Protein AF-A0A2E9DWC8-F1 (afdb_monomer)

Foldseek 3Di:
DDDWDFADDQALPFQQVSQVVQVVQQEAEDEAEPDPDDDPVQNRRWGFHDKPPDCPPPPDRTDDRNYYIYTYTYNVDHRDPVHPPPPDDDPDDDD

Secondary structure (DSSP, 8-state):
-PPPEE----TTSBHHHHHHHHHHTT-EEEEEE--SS--HHHHHHPEEEEEES-TTSSS--EE-TT-EEEEEEESSSPPPGGGS----S------

Solvent-accessible surface area (backbone atoms only — not comparable to full-atom values): 5710 Å² total; per-residue (Å²): 133,73,71,63,40,74,48,74,83,44,58,31,29,31,42,49,57,37,50,50,57,30,53,78,68,42,34,44,74,48,77,45,66,77,59,93,77,69,52,76,68,48,59,38,60,14,11,20,78,39,51,42,82,52,54,84,71,77,51,82,50,59,39,55,58,71,40,73,37,43,32,37,28,30,79,86,49,71,69,33,75,92,67,57,76,78,88,79,85,81,81,76,85,82,130

Nearest PDB structures (foldseek):
  3py9-assembly1_A  TM=7.253E-01  e=2.129E-03  Staphylococcus aureus subsp. aureus Mu50
  5e10-assem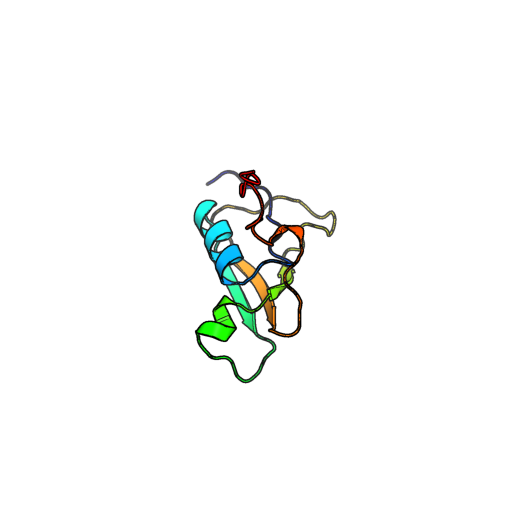bly1_A  TM=7.188E-01  e=2.475E-02  Mycobacterium tuberculosis H37Rv
  2kui-assembly1_A  TM=6.127E-01  e=8.722E-02  Mycobacterium tuberculosis H37Rv
  8ro1-assembly1_Q  TM=3.406E-01  e=2.247E+00  Caenorhabditis elegans
  8w1r-assembly1_E  TM=1.623E-01  e=5.684E+00  Bluetongue virus (serotype 1 / isolate South Africa)

pLDDT: mean 86.53, std 14.65, range [44.03, 97.94]

Sequence (95 aa):
KGKPIELPIFKGMTVSMAKTTANEIGLELDVHYEDSLMTADDSINAVIYNQYPNPESGQSPYIPIGSIVLVDANLSTPLDSLFISDTTSNVLPTE

Radius of gyration: 15.78 Å; Cα contacts (8 Å, |Δi|>4): 146; chains: 1; bounding box: 58×24×36 Å

Mean predicted aligned error: 7.31 Å

Structure (mmCIF, N/CA/C/O backbone):
data_AF-A0A2E9DWC8-F1
#
_entry.id   AF-A0A2E9DWC8-F1
#
loop_
_atom_site.group_PDB
_atom_site.id
_atom_site.type_symbol
_atom_site.label_atom_id
_atom_site.label_alt_id
_atom_site.label_comp_id
_atom_site.label_asym_id
_atom_site.label_entity_id
_atom_site.label_seq_id
_atom_site.pdbx_PDB_ins_code
_atom_site.Cartn_x
_atom_site.Cartn_y
_atom_site.Cartn_z
_atom_site.occupancy
_atom_site.B_iso_or_equiv
_atom_site.auth_seq_id
_atom_site.auth_comp_id
_atom_site.auth_asym_id
_atom_site.auth_atom_id
_atom_site.pdbx_PDB_model_num
ATOM 1 N N . LYS A 1 1 ? -16.837 -7.137 17.357 1.00 57.09 1 LYS A N 1
ATOM 2 C CA . LYS A 1 1 ? -16.410 -6.105 16.381 1.00 57.09 1 LYS A CA 1
ATOM 3 C C . LYS A 1 1 ? -15.128 -5.484 16.918 1.00 57.09 1 LYS A C 1
ATOM 5 O O . LYS A 1 1 ? -15.132 -5.124 18.090 1.00 57.09 1 LYS A O 1
ATOM 10 N N . GLY A 1 2 ? -14.045 -5.468 16.135 1.00 65.81 2 GLY A N 1
ATOM 11 C CA . GLY A 1 2 ? -12.790 -4.820 16.535 1.00 65.81 2 GLY A CA 1
ATOM 12 C C . GLY A 1 2 ? -12.994 -3.316 16.715 1.00 65.81 2 GLY A C 1
ATOM 13 O O . GLY A 1 2 ? -13.898 -2.744 16.101 1.00 65.81 2 GLY A O 1
ATOM 14 N N . LYS A 1 3 ? -12.211 -2.688 17.596 1.00 80.25 3 LYS A N 1
ATOM 15 C CA . LYS A 1 3 ? -12.229 -1.227 17.733 1.00 80.25 3 LYS A CA 1
ATOM 16 C C . LYS A 1 3 ? -11.661 -0.612 16.443 1.00 80.25 3 LYS A C 1
ATOM 18 O O . LYS A 1 3 ? -10.709 -1.181 15.915 1.00 80.25 3 LYS A O 1
ATOM 23 N N . PRO A 1 4 ? -12.228 0.492 15.928 1.00 85.19 4 PRO A N 1
ATOM 24 C CA . PRO A 1 4 ? -11.606 1.237 14.840 1.00 85.19 4 PRO A CA 1
ATOM 25 C C . PRO A 1 4 ? -10.179 1.642 15.213 1.00 85.19 4 PRO A C 1
ATOM 27 O O . PRO A 1 4 ? -9.911 1.947 16.377 1.00 85.19 4 PRO A O 1
ATOM 30 N N . ILE A 1 5 ? -9.292 1.629 14.228 1.00 90.25 5 ILE A N 1
ATOM 31 C CA . ILE A 1 5 ? -7.902 2.075 14.344 1.00 90.25 5 ILE A CA 1
ATOM 32 C C . ILE A 1 5 ? -7.731 3.382 13.587 1.00 90.25 5 ILE A C 1
ATOM 34 O O . ILE A 1 5 ? -8.563 3.714 12.744 1.00 90.25 5 ILE A O 1
ATOM 38 N N . GLU A 1 6 ? -6.676 4.125 13.896 1.00 91.31 6 GLU A N 1
ATOM 39 C CA . GLU A 1 6 ? -6.315 5.294 13.101 1.00 91.31 6 GLU A CA 1
ATOM 40 C C . GLU A 1 6 ? -5.908 4.855 11.689 1.00 91.31 6 GLU A C 1
ATOM 42 O O . GLU A 1 6 ? -5.203 3.858 11.529 1.00 91.31 6 GLU A O 1
ATOM 47 N N . LEU A 1 7 ? -6.405 5.556 10.671 1.00 92.00 7 LEU A N 1
ATOM 48 C CA . LEU A 1 7 ? -6.106 5.286 9.272 1.00 92.00 7 LEU A CA 1
ATOM 49 C C . LEU A 1 7 ? -4.656 5.703 8.980 1.00 92.00 7 LEU A C 1
ATOM 51 O O . LEU A 1 7 ? -4.364 6.900 9.028 1.00 92.00 7 LEU A O 1
ATOM 55 N N . PRO A 1 8 ? -3.752 4.765 8.648 1.00 92.19 8 PRO A N 1
ATOM 56 C CA . PRO A 1 8 ? -2.366 5.115 8.381 1.00 92.19 8 PRO A CA 1
ATOM 57 C C . PRO A 1 8 ? -2.201 5.897 7.080 1.00 92.19 8 PRO A C 1
ATOM 59 O O . PRO A 1 8 ? -2.971 5.754 6.122 1.00 92.19 8 PRO A O 1
ATOM 62 N N . ILE A 1 9 ? -1.123 6.673 7.035 1.00 93.50 9 ILE A N 1
ATOM 63 C CA . ILE A 1 9 ? -0.620 7.279 5.808 1.00 93.50 9 ILE A CA 1
ATOM 64 C C . ILE A 1 9 ? 0.255 6.237 5.110 1.00 93.50 9 ILE A C 1
ATOM 66 O O . ILE A 1 9 ? 1.328 5.902 5.599 1.00 93.50 9 ILE A O 1
ATOM 70 N N . PHE A 1 10 ? -0.223 5.721 3.981 1.00 95.56 10 PHE A N 1
ATOM 71 C CA . PHE A 1 10 ? 0.524 4.846 3.074 1.00 95.56 10 PHE A CA 1
ATOM 72 C C . PHE A 1 10 ? 1.125 5.621 1.901 1.00 95.56 10 PHE A C 1
ATOM 74 O O . PHE A 1 10 ? 2.100 5.175 1.300 1.00 95.56 10 PHE A O 1
ATOM 81 N N . LYS A 1 11 ? 0.551 6.785 1.571 1.00 95.50 11 LYS A N 1
ATOM 82 C CA . LYS A 1 11 ? 1.091 7.699 0.563 1.00 95.50 11 LYS A CA 1
ATOM 83 C C . LYS A 1 11 ? 2.552 8.023 0.881 1.00 95.50 11 LYS A C 1
ATOM 85 O O . LYS A 1 11 ? 2.873 8.410 2.000 1.00 95.50 11 LYS A O 1
ATOM 90 N N . GLY A 1 12 ? 3.415 7.868 -0.114 1.00 95.69 12 GLY A N 1
ATOM 91 C CA . GLY A 1 12 ? 4.856 8.057 -0.002 1.00 95.69 12 GLY A CA 1
ATOM 92 C C . GLY A 1 12 ? 5.639 6.787 0.328 1.00 95.69 12 GLY A C 1
ATOM 93 O O . GLY A 1 12 ? 6.849 6.800 0.143 1.00 95.69 12 GLY A O 1
ATOM 94 N N . MET A 1 13 ? 4.998 5.691 0.759 1.00 96.94 13 MET A N 1
ATOM 95 C CA . MET A 1 13 ? 5.654 4.394 0.986 1.00 96.94 13 MET A CA 1
ATOM 96 C C . MET A 1 13 ? 5.779 3.580 -0.308 1.00 96.94 13 MET A C 1
ATOM 98 O O . MET A 1 13 ? 4.968 3.721 -1.227 1.00 96.94 13 MET A O 1
ATOM 102 N N . THR A 1 14 ? 6.727 2.638 -0.343 1.00 97.44 14 THR A N 1
ATOM 103 C CA . THR A 1 14 ? 6.678 1.547 -1.330 1.00 97.44 14 THR A CA 1
ATOM 104 C C . THR A 1 14 ? 5.509 0.604 -1.035 1.00 97.44 14 THR A C 1
ATOM 106 O O . THR A 1 14 ? 5.099 0.445 0.122 1.00 97.44 14 THR A O 1
ATOM 109 N N . VAL A 1 15 ? 4.996 -0.087 -2.056 1.00 97.06 15 VAL A N 1
ATOM 110 C CA . VAL A 1 15 ? 3.925 -1.085 -1.885 1.00 97.06 15 VAL A CA 1
ATOM 111 C C . VAL A 1 15 ? 4.317 -2.174 -0.880 1.00 97.06 15 VAL A C 1
ATOM 113 O O . VAL A 1 15 ? 3.482 -2.600 -0.082 1.00 97.06 15 VAL A O 1
ATOM 116 N N . SER A 1 16 ? 5.579 -2.615 -0.880 1.00 96.62 16 SER A N 1
ATOM 117 C CA . SER A 1 16 ? 6.084 -3.609 0.077 1.00 96.62 16 SER A CA 1
ATOM 118 C C . SER A 1 16 ? 5.960 -3.142 1.534 1.00 96.62 16 SER A C 1
ATOM 120 O O . SER A 1 16 ? 5.420 -3.858 2.387 1.00 96.62 16 SER A O 1
ATOM 122 N N . MET A 1 17 ? 6.405 -1.912 1.814 1.00 96.38 17 MET A N 1
ATOM 123 C CA . MET A 1 17 ? 6.317 -1.314 3.148 1.00 96.38 17 MET A CA 1
ATOM 124 C C . MET A 1 17 ? 4.861 -1.148 3.574 1.00 96.38 17 MET A C 1
ATOM 126 O O . MET A 1 17 ? 4.479 -1.607 4.648 1.00 96.38 17 MET A O 1
ATOM 130 N N . ALA A 1 18 ? 4.031 -0.585 2.696 1.00 97.06 18 ALA A N 1
ATOM 131 C CA . ALA A 1 18 ? 2.626 -0.342 2.984 1.00 97.06 18 ALA A CA 1
ATOM 132 C C . ALA A 1 18 ? 1.857 -1.641 3.270 1.00 97.06 18 ALA A C 1
ATOM 134 O O . ALA A 1 18 ? 1.093 -1.698 4.232 1.00 97.06 18 ALA A O 1
ATOM 135 N N . LYS A 1 19 ? 2.091 -2.709 2.491 1.00 96.69 19 LYS A N 1
ATOM 136 C CA . LYS A 1 19 ? 1.482 -4.028 2.739 1.00 96.69 19 LYS A CA 1
ATOM 137 C C . LYS A 1 19 ? 1.901 -4.598 4.090 1.00 96.69 19 LYS A C 1
ATOM 139 O O . LYS A 1 19 ? 1.065 -5.157 4.793 1.00 96.69 19 LYS A O 1
ATOM 144 N N . THR A 1 20 ? 3.171 -4.450 4.459 1.00 95.94 20 THR A N 1
ATOM 145 C CA . THR A 1 20 ? 3.672 -4.895 5.767 1.00 95.94 20 THR A CA 1
ATOM 146 C C . THR A 1 20 ? 2.959 -4.145 6.892 1.00 95.94 20 THR A C 1
ATOM 148 O O . THR A 1 20 ? 2.334 -4.776 7.742 1.00 95.94 20 THR A O 1
ATOM 151 N N . THR A 1 21 ? 2.940 -2.811 6.833 1.00 94.81 21 THR A N 1
ATOM 152 C CA . THR A 1 21 ? 2.268 -1.961 7.825 1.00 94.81 21 THR A CA 1
ATOM 153 C C . THR A 1 21 ? 0.767 -2.240 7.920 1.00 94.81 21 THR A C 1
ATOM 155 O O . THR A 1 21 ? 0.234 -2.330 9.022 1.00 94.81 21 THR A O 1
ATOM 158 N N . ALA A 1 22 ? 0.072 -2.409 6.790 1.00 95.19 22 ALA A N 1
ATOM 159 C CA . ALA A 1 22 ? -1.356 -2.719 6.770 1.00 95.19 22 ALA A CA 1
ATOM 160 C C . ALA A 1 22 ? -1.649 -4.067 7.449 1.00 95.19 22 ALA A C 1
ATOM 162 O O . ALA A 1 22 ? -2.511 -4.141 8.327 1.00 95.19 22 ALA A O 1
ATOM 163 N N . ASN A 1 23 ? -0.883 -5.110 7.117 1.00 93.81 23 ASN A N 1
ATOM 164 C CA . ASN A 1 23 ? -1.062 -6.441 7.694 1.00 93.81 23 ASN A CA 1
ATOM 165 C C . ASN A 1 23 ? -0.831 -6.459 9.216 1.00 93.81 23 ASN A C 1
ATOM 167 O O . ASN A 1 23 ? -1.577 -7.124 9.935 1.00 93.81 23 ASN A O 1
ATOM 171 N N . GLU A 1 24 ? 0.155 -5.711 9.723 1.00 94.00 24 GLU A N 1
ATOM 172 C CA . GLU A 1 24 ? 0.468 -5.630 11.162 1.00 94.00 24 GLU A CA 1
ATOM 173 C C . GLU A 1 24 ? -0.691 -5.085 12.009 1.00 94.00 24 GLU A C 1
ATOM 175 O O . GLU A 1 24 ? -0.847 -5.463 13.172 1.00 94.00 24 GLU A O 1
ATOM 180 N N . ILE A 1 25 ? -1.530 -4.231 11.424 1.00 91.94 25 ILE A N 1
ATOM 181 C CA . ILE A 1 25 ? -2.678 -3.607 12.098 1.00 91.94 25 ILE A CA 1
ATOM 182 C C . ILE A 1 25 ? -4.027 -4.180 11.634 1.00 91.94 25 ILE A C 1
ATOM 184 O O . ILE A 1 25 ? -5.086 -3.696 12.040 1.00 91.94 25 ILE A O 1
ATOM 188 N N . GLY A 1 26 ? -4.000 -5.232 10.810 1.00 92.62 26 GLY A N 1
ATOM 189 C CA . GLY A 1 26 ? -5.187 -5.934 10.330 1.00 92.62 26 GLY A CA 1
ATOM 190 C C . GLY A 1 26 ? -5.987 -5.168 9.276 1.00 92.62 26 GLY A C 1
ATOM 191 O O . GLY A 1 26 ? -7.215 -5.228 9.293 1.00 92.62 26 GLY A O 1
ATOM 192 N N . LEU A 1 27 ? -5.313 -4.435 8.393 1.00 94.50 27 LEU A N 1
ATOM 193 C CA . LEU A 1 27 ? -5.877 -3.876 7.164 1.00 94.50 27 LEU A CA 1
ATOM 194 C C . LEU A 1 27 ? -5.374 -4.643 5.942 1.00 94.50 27 LEU A C 1
ATOM 196 O O . LEU A 1 27 ? -4.304 -5.245 5.964 1.00 94.50 27 LEU A O 1
ATOM 200 N N . GLU A 1 28 ? -6.133 -4.551 4.858 1.00 95.00 28 GLU A N 1
ATOM 201 C CA . GLU A 1 28 ? -5.737 -5.044 3.541 1.00 95.00 28 GLU A CA 1
ATOM 202 C C . GLU A 1 28 ? -5.553 -3.864 2.578 1.00 95.00 28 GLU A C 1
ATOM 204 O O . GLU A 1 28 ? -6.233 -2.840 2.702 1.00 95.00 28 GLU A O 1
ATOM 209 N N . LEU A 1 29 ? -4.637 -4.003 1.616 1.00 97.06 29 LEU A N 1
ATOM 210 C CA . LEU A 1 29 ? -4.431 -3.022 0.549 1.00 97.06 29 LEU A CA 1
ATOM 211 C C . LEU A 1 29 ? -4.855 -3.605 -0.793 1.00 97.06 29 LEU A C 1
ATOM 213 O O . LEU A 1 29 ? -4.376 -4.673 -1.179 1.00 97.06 29 LEU A O 1
ATOM 217 N N . ASP A 1 30 ? -5.682 -2.859 -1.515 1.00 97.31 30 ASP A N 1
ATOM 218 C CA . ASP A 1 30 ? -5.959 -3.094 -2.928 1.00 97.31 30 ASP A CA 1
ATOM 219 C C . ASP A 1 30 ? -5.148 -2.091 -3.749 1.00 97.31 30 ASP A C 1
ATOM 221 O O . ASP A 1 30 ? -5.313 -0.877 -3.603 1.00 97.31 30 ASP A O 1
ATOM 225 N N . VAL A 1 31 ? -4.194 -2.602 -4.527 1.00 97.00 31 VAL A N 1
ATOM 226 C CA . VAL A 1 31 ? -3.164 -1.793 -5.185 1.00 97.00 31 VAL A CA 1
ATOM 227 C C . VAL A 1 31 ? -3.465 -1.703 -6.670 1.00 97.00 31 VAL A C 1
ATOM 229 O O . VAL A 1 31 ? -3.433 -2.710 -7.379 1.00 97.00 31 VAL A O 1
ATOM 232 N N . HIS A 1 32 ? -3.684 -0.485 -7.148 1.00 96.56 32 HIS A N 1
ATOM 233 C CA . HIS A 1 32 ? -3.781 -0.180 -8.563 1.00 96.56 32 HIS A CA 1
ATOM 234 C C . HIS A 1 32 ? -2.469 0.407 -9.065 1.00 96.56 32 HIS A C 1
ATOM 236 O O . HIS A 1 32 ? -1.919 1.346 -8.492 1.00 96.56 32 HIS A O 1
ATOM 242 N N . TYR A 1 33 ? -1.977 -0.152 -10.162 1.00 95.50 33 TYR A N 1
ATOM 243 C CA . TYR A 1 33 ? -0.754 0.303 -10.797 1.00 95.50 33 TYR A CA 1
ATOM 244 C C . TYR A 1 33 ? -1.082 1.101 -12.053 1.00 95.50 33 TYR A C 1
ATOM 246 O O . TYR A 1 33 ? -1.822 0.628 -12.916 1.00 95.50 33 TYR A O 1
ATOM 254 N N . GLU A 1 34 ? -0.532 2.308 -12.152 1.00 92.50 34 GLU A N 1
ATOM 255 C CA . GLU A 1 34 ? -0.683 3.154 -13.344 1.00 92.50 34 GLU A CA 1
ATOM 256 C C . GLU A 1 34 ? 0.197 2.658 -14.507 1.00 92.50 34 GLU A C 1
ATOM 258 O O . GLU A 1 34 ? -0.163 2.777 -15.681 1.00 92.50 34 GLU A O 1
ATOM 263 N N . ASP A 1 35 ? 1.342 2.054 -14.183 1.00 87.19 35 ASP A N 1
ATOM 264 C CA . ASP A 1 35 ? 2.311 1.570 -15.157 1.00 87.19 35 ASP A CA 1
ATOM 265 C C . ASP A 1 35 ? 1.816 0.296 -15.867 1.00 87.19 35 ASP A C 1
ATOM 267 O O . ASP A 1 35 ? 1.553 -0.739 -15.259 1.00 87.19 35 ASP A O 1
ATOM 271 N N . SER A 1 36 ? 1.729 0.350 -17.200 1.00 79.56 36 SER A N 1
ATOM 272 C CA . SER A 1 36 ? 1.215 -0.758 -18.030 1.00 79.56 36 SER A CA 1
ATOM 273 C C . SER A 1 36 ? 2.114 -2.004 -18.093 1.00 79.56 36 SER A C 1
ATOM 275 O O . SE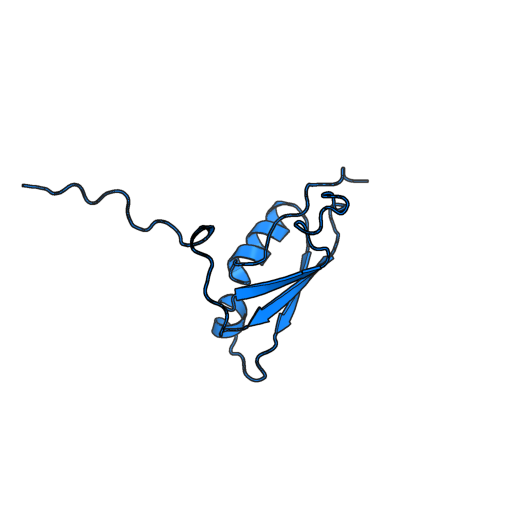R A 1 36 ? 1.655 -3.075 -18.494 1.00 79.56 36 SER A O 1
ATOM 277 N N . LEU A 1 37 ? 3.390 -1.874 -17.721 1.00 76.00 37 LEU A N 1
ATOM 278 C CA . LEU A 1 37 ? 4.372 -2.954 -17.706 1.00 76.00 37 LEU A CA 1
ATOM 279 C C . LEU A 1 37 ? 5.099 -2.928 -16.366 1.00 76.00 37 LEU A C 1
ATOM 281 O O . LEU A 1 37 ? 5.931 -2.055 -16.134 1.00 76.00 37 LEU A O 1
ATOM 285 N N . MET A 1 38 ? 4.800 -3.898 -15.508 1.00 83.81 38 MET A N 1
ATOM 286 C CA . MET A 1 38 ? 5.478 -4.063 -14.228 1.00 83.8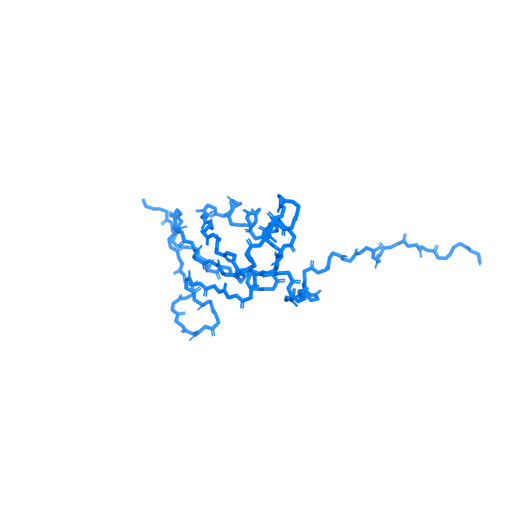1 38 MET A CA 1
ATOM 287 C C . MET A 1 38 ? 5.945 -5.497 -14.058 1.00 83.81 38 MET A C 1
ATOM 289 O O . MET A 1 38 ? 5.177 -6.447 -14.232 1.00 83.81 38 MET A O 1
ATOM 293 N N . THR A 1 39 ? 7.213 -5.656 -13.693 1.00 92.38 39 THR A N 1
ATOM 294 C CA . THR A 1 39 ? 7.695 -6.915 -13.128 1.00 92.38 39 THR A CA 1
ATOM 295 C C . THR A 1 39 ? 7.200 -7.074 -11.686 1.00 92.38 39 THR A C 1
ATOM 297 O O . THR A 1 39 ? 6.672 -6.141 -11.077 1.00 92.38 39 THR A O 1
ATOM 300 N N . ALA A 1 40 ? 7.379 -8.264 -11.108 1.00 89.00 40 ALA A N 1
ATOM 301 C CA . ALA A 1 40 ? 7.100 -8.469 -9.688 1.00 89.00 40 ALA A CA 1
ATOM 302 C C . ALA A 1 40 ? 7.940 -7.522 -8.808 1.00 89.00 40 ALA A C 1
ATOM 304 O O . ALA A 1 40 ? 7.400 -6.928 -7.876 1.00 89.00 40 ALA A O 1
ATOM 305 N N . ASP A 1 41 ? 9.213 -7.315 -9.153 1.00 92.31 41 ASP A N 1
ATOM 306 C CA . ASP A 1 41 ? 10.105 -6.406 -8.428 1.00 92.31 41 ASP A CA 1
ATOM 307 C C . ASP A 1 41 ? 9.660 -4.946 -8.567 1.00 92.31 41 ASP A C 1
ATOM 309 O O . ASP A 1 41 ? 9.617 -4.218 -7.577 1.00 92.31 41 ASP A O 1
ATOM 313 N N . ASP A 1 42 ? 9.241 -4.523 -9.760 1.00 92.75 42 ASP A N 1
ATOM 314 C CA . ASP A 1 42 ? 8.672 -3.185 -9.952 1.00 92.75 42 ASP A CA 1
ATOM 315 C C . ASP A 1 42 ? 7.413 -3.000 -9.100 1.00 92.75 42 ASP A C 1
ATOM 317 O O . ASP A 1 42 ? 7.241 -1.981 -8.435 1.00 92.75 42 ASP A O 1
ATOM 321 N N . SER A 1 43 ? 6.540 -4.013 -9.068 1.00 91.38 43 SER A N 1
ATOM 322 C CA . SER A 1 43 ? 5.257 -3.941 -8.363 1.00 91.38 43 SER A CA 1
ATOM 323 C C . SER A 1 43 ? 5.408 -3.741 -6.852 1.00 91.38 43 SER A C 1
ATOM 325 O O . SER A 1 43 ? 4.588 -3.059 -6.235 1.00 91.38 43 SER A O 1
ATOM 327 N N . ILE A 1 44 ? 6.453 -4.305 -6.239 1.00 94.12 44 ILE A N 1
ATOM 328 C CA . ILE A 1 44 ? 6.704 -4.164 -4.799 1.00 94.12 44 ILE A CA 1
ATOM 329 C C . ILE A 1 44 ? 7.470 -2.880 -4.455 1.00 94.12 44 ILE A C 1
ATOM 331 O O . ILE A 1 44 ? 7.323 -2.381 -3.338 1.00 94.12 44 ILE A O 1
ATOM 335 N N . ASN A 1 45 ? 8.257 -2.351 -5.400 1.00 94.94 45 ASN A N 1
ATOM 336 C CA . ASN A 1 45 ? 9.070 -1.144 -5.228 1.00 94.94 45 ASN A CA 1
ATOM 337 C C . ASN A 1 45 ? 8.359 0.145 -5.660 1.00 94.94 45 ASN A C 1
ATOM 339 O O . ASN A 1 45 ? 8.800 1.225 -5.274 1.00 94.94 45 ASN A O 1
ATOM 343 N N . ALA A 1 46 ? 7.267 0.052 -6.424 1.00 96.38 46 ALA A N 1
ATOM 344 C CA . ALA A 1 46 ? 6.447 1.205 -6.773 1.00 96.38 46 ALA A CA 1
ATOM 345 C C . ALA A 1 46 ? 5.972 1.952 -5.527 1.00 96.38 46 ALA A C 1
ATOM 347 O O . ALA A 1 46 ? 5.699 1.354 -4.480 1.00 96.38 46 ALA A O 1
ATOM 348 N N . VAL A 1 47 ? 5.880 3.270 -5.659 1.00 97.62 47 VAL A N 1
ATOM 349 C CA . VAL A 1 47 ? 5.546 4.168 -4.561 1.00 97.62 47 VAL A CA 1
ATOM 350 C C . VAL A 1 47 ? 4.086 4.565 -4.669 1.00 97.62 47 VAL A C 1
ATOM 352 O O . VAL A 1 47 ? 3.598 4.924 -5.742 1.00 97.62 47 VAL A O 1
ATOM 355 N N . ILE A 1 48 ? 3.388 4.493 -3.540 1.00 97.94 48 ILE A N 1
ATOM 356 C CA . ILE A 1 48 ? 1.990 4.893 -3.433 1.00 97.94 48 ILE A CA 1
ATOM 357 C C . ILE A 1 48 ? 1.918 6.415 -3.502 1.00 97.94 48 ILE A C 1
ATOM 359 O O . ILE A 1 48 ? 2.431 7.106 -2.622 1.00 97.94 48 ILE A O 1
ATOM 363 N N . TYR A 1 49 ? 1.246 6.947 -4.517 1.00 96.56 49 TYR A N 1
ATOM 364 C CA . TYR A 1 49 ? 1.049 8.390 -4.676 1.00 96.56 49 TYR A CA 1
ATOM 365 C C . TYR A 1 49 ? -0.351 8.842 -4.257 1.00 96.56 49 TYR A C 1
ATOM 367 O O . TYR A 1 49 ? -0.581 10.037 -4.058 1.00 96.56 49 TYR A O 1
ATOM 375 N N . ASN A 1 50 ? -1.279 7.900 -4.082 1.00 96.25 50 ASN A N 1
ATOM 376 C CA . ASN A 1 50 ? -2.655 8.188 -3.709 1.00 96.25 50 ASN A CA 1
ATOM 377 C C . ASN A 1 50 ? -3.261 7.065 -2.858 1.00 96.25 50 ASN A C 1
ATOM 379 O O . ASN A 1 50 ? -2.910 5.898 -3.020 1.00 96.25 50 ASN A O 1
ATOM 383 N N . GLN A 1 51 ? -4.183 7.415 -1.959 1.00 95.06 51 GLN A N 1
ATOM 384 C CA . GLN A 1 51 ? -4.899 6.442 -1.133 1.00 95.06 51 GLN A CA 1
ATOM 385 C C . GLN A 1 5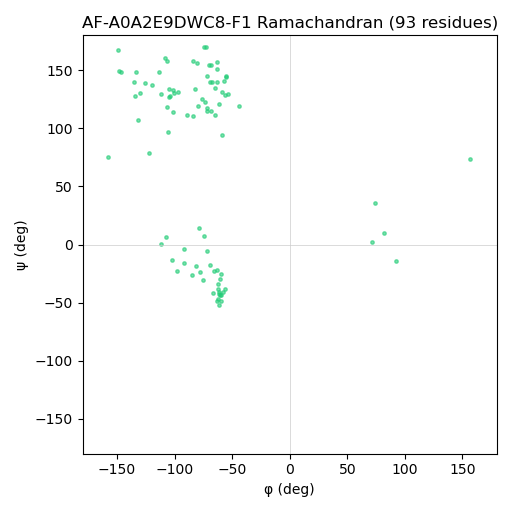1 ? -6.337 6.872 -0.838 1.00 95.06 51 GLN A C 1
ATOM 387 O O . GLN A 1 51 ? -6.625 8.060 -0.663 1.00 95.06 51 GLN A O 1
ATOM 392 N N . TYR A 1 52 ? -7.220 5.884 -0.693 1.00 93.44 52 TYR A N 1
ATOM 393 C CA . TYR A 1 52 ? -8.611 6.066 -0.300 1.00 93.44 52 TYR A CA 1
ATOM 394 C C . TYR A 1 52 ? -9.038 5.052 0.773 1.00 93.44 52 TYR A C 1
ATOM 396 O O . TYR A 1 52 ? -8.913 3.845 0.554 1.00 93.44 52 TYR A O 1
ATOM 404 N N . PRO A 1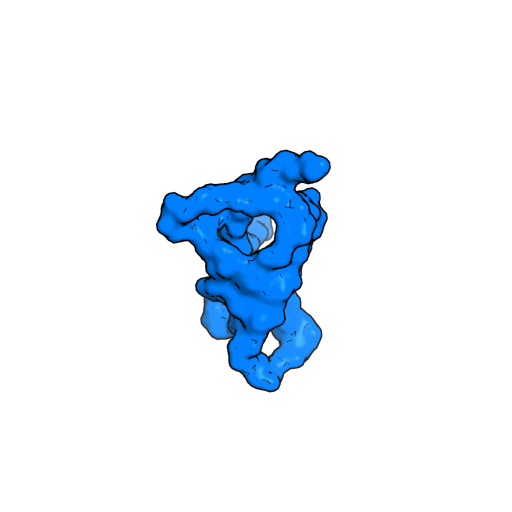 53 ? -9.617 5.509 1.902 1.00 92.19 53 PRO A N 1
ATOM 405 C CA . PRO A 1 53 ? -9.856 6.911 2.270 1.00 92.19 53 PRO A CA 1
ATOM 406 C C . PRO A 1 53 ? -8.561 7.728 2.438 1.00 92.19 53 PRO A C 1
ATOM 408 O O . PRO A 1 53 ? -7.493 7.165 2.673 1.00 92.19 53 PRO A O 1
ATOM 411 N N . ASN A 1 54 ? -8.660 9.056 2.302 1.00 91.31 54 ASN A N 1
ATOM 412 C CA . ASN A 1 54 ? -7.514 9.952 2.465 1.00 91.31 54 ASN A CA 1
ATOM 413 C C . ASN A 1 54 ? -7.383 10.390 3.945 1.00 91.31 54 ASN A C 1
ATOM 415 O O . ASN A 1 54 ? -8.229 11.169 4.404 1.00 91.31 54 ASN A O 1
ATOM 419 N N . PRO A 1 55 ? -6.339 9.955 4.676 1.00 89.50 55 PRO A N 1
ATOM 420 C CA . PRO A 1 55 ? -6.128 10.272 6.092 1.00 89.50 55 PRO A CA 1
ATOM 421 C C . PRO A 1 55 ? -5.850 11.759 6.339 1.00 89.50 55 PRO A C 1
ATOM 423 O O . PRO A 1 55 ? -6.118 12.267 7.422 1.00 89.50 55 PRO A O 1
ATOM 426 N N . GLU A 1 56 ? -5.373 12.487 5.330 1.00 87.12 56 GLU A N 1
ATOM 427 C CA . GLU A 1 56 ? -5.043 13.912 5.424 1.00 87.12 56 GLU A CA 1
ATOM 428 C C . GLU A 1 56 ? -6.219 14.821 5.029 1.00 87.12 56 GLU A C 1
ATOM 430 O O . GLU A 1 56 ? -6.132 16.042 5.141 1.00 87.12 56 GLU A O 1
ATOM 435 N N . SER A 1 57 ? -7.346 14.255 4.578 1.00 84.00 57 SER A N 1
ATOM 436 C CA . SER A 1 57 ? -8.516 15.029 4.126 1.00 84.00 57 SER A CA 1
ATOM 437 C C . SER A 1 57 ? -9.297 15.722 5.252 1.00 84.00 57 SER A C 1
ATOM 439 O O . SER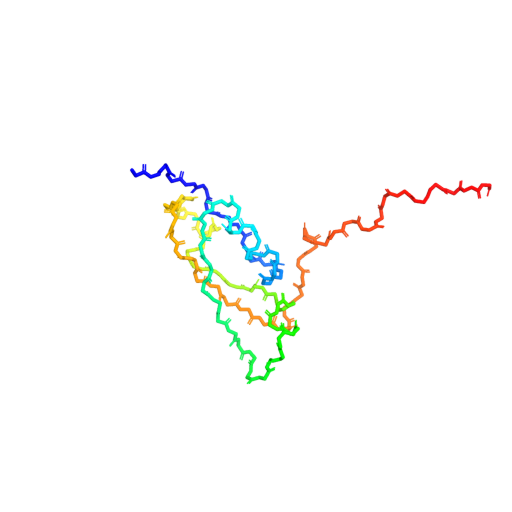 A 1 57 ? -10.255 16.447 4.980 1.00 84.00 57 SER A O 1
ATOM 441 N N . GLY A 1 58 ? -8.938 15.478 6.516 1.00 69.12 58 GLY A N 1
ATOM 442 C CA . GLY A 1 58 ? -9.667 15.972 7.688 1.00 69.12 58 GLY A CA 1
ATOM 443 C C . GLY A 1 58 ? -11.017 15.283 7.932 1.00 69.12 58 GLY A C 1
ATOM 444 O O . GLY A 1 58 ? -11.726 15.647 8.870 1.00 69.12 58 GLY A O 1
ATOM 445 N N . GLN A 1 59 ? -11.390 14.289 7.114 1.00 68.56 59 GLN A N 1
ATOM 446 C CA . GLN A 1 59 ? -12.488 13.369 7.423 1.00 68.56 59 GLN A CA 1
ATOM 447 C C . GLN A 1 59 ? -12.078 12.382 8.529 1.00 68.56 59 GLN A C 1
ATOM 449 O O . GLN A 1 59 ? -10.919 12.352 8.933 1.00 68.56 59 GLN A O 1
ATOM 454 N N . SER A 1 60 ? -13.046 11.618 9.061 1.00 70.12 60 SER A N 1
ATOM 455 C CA . SER A 1 60 ? -12.843 10.735 10.221 1.00 70.12 60 SER A CA 1
ATOM 456 C C . SER A 1 60 ? -11.529 9.948 10.106 1.00 70.12 60 SER A C 1
ATOM 458 O O . SER A 1 60 ? -11.387 9.168 9.165 1.00 70.12 60 SER A O 1
ATOM 460 N N . PRO A 1 61 ? -10.588 10.110 11.054 1.00 80.06 61 PRO A N 1
ATOM 461 C CA . PRO A 1 61 ? -9.257 9.521 10.950 1.00 80.06 61 PRO A CA 1
ATOM 462 C C . PRO A 1 61 ? -9.264 8.033 11.313 1.00 80.06 61 PRO A C 1
ATOM 464 O O . PRO A 1 61 ? -8.213 7.469 11.572 1.00 80.06 61 PRO A O 1
ATOM 467 N N . TYR A 1 62 ? -10.436 7.395 11.392 1.00 88.62 62 TYR A N 1
ATOM 468 C CA . TYR A 1 62 ? -10.581 6.038 11.893 1.00 88.62 62 TYR A CA 1
ATOM 469 C C . TYR A 1 62 ? -11.174 5.105 10.849 1.00 88.62 62 TYR A C 1
ATOM 471 O O . TYR A 1 62 ? -12.178 5.415 10.207 1.00 88.62 62 TYR A O 1
ATOM 479 N N . ILE A 1 63 ? -10.597 3.913 10.760 1.00 91.00 63 ILE A N 1
ATOM 480 C CA . ILE A 1 63 ? -11.032 2.842 9.876 1.00 91.00 63 ILE A CA 1
ATOM 481 C C . ILE A 1 63 ? -11.278 1.558 10.688 1.00 91.00 63 ILE A C 1
ATOM 483 O O . ILE A 1 63 ? -10.533 1.260 11.627 1.00 91.00 63 ILE A O 1
ATOM 487 N N . PRO A 1 6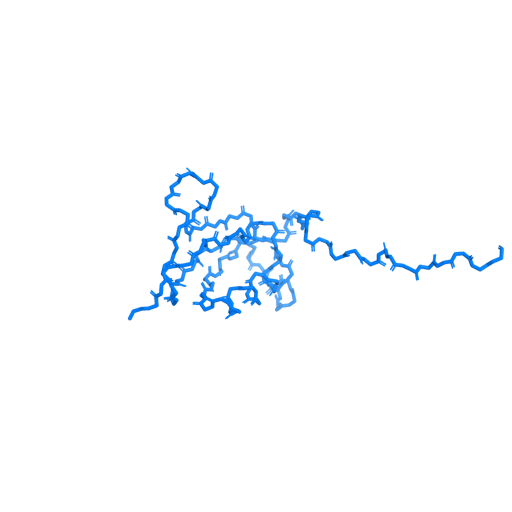4 ? -12.344 0.785 10.411 1.00 91.75 64 PRO A N 1
ATOM 488 C CA . PRO A 1 64 ? -12.532 -0.514 11.048 1.00 91.75 64 PRO A CA 1
ATOM 489 C C . PRO A 1 64 ? -11.409 -1.490 10.677 1.00 91.75 64 PRO A C 1
ATOM 491 O O . PRO A 1 64 ? -11.024 -1.579 9.514 1.00 91.75 64 PRO A O 1
ATOM 494 N N . ILE A 1 65 ? -10.945 -2.285 11.640 1.00 91.19 65 ILE A N 1
ATOM 495 C CA . ILE A 1 65 ? -10.056 -3.428 11.370 1.00 91.19 65 ILE A CA 1
ATOM 496 C C . ILE A 1 65 ? -10.741 -4.388 10.382 1.00 91.19 65 ILE A C 1
ATOM 498 O O . ILE A 1 65 ? -11.946 -4.634 10.494 1.00 91.19 65 ILE A O 1
ATOM 502 N N . GLY A 1 66 ? -9.967 -4.940 9.449 1.00 90.81 66 GLY A N 1
ATOM 503 C CA . GLY A 1 66 ? -10.432 -5.800 8.360 1.00 90.81 66 GLY A CA 1
ATOM 504 C C . GLY A 1 66 ? -10.993 -5.033 7.163 1.00 90.81 66 GLY A C 1
ATOM 505 O O . GLY A 1 66 ? -11.617 -5.638 6.297 1.00 90.81 66 GLY A O 1
ATOM 506 N N . SER A 1 67 ? -10.831 -3.708 7.129 1.00 92.88 67 SER A N 1
ATOM 507 C CA . SER A 1 67 ? -11.188 -2.911 5.954 1.00 92.88 67 SER A CA 1
ATOM 508 C C . SER A 1 67 ? -10.095 -2.977 4.891 1.00 92.88 67 SER A C 1
ATOM 510 O O . SER A 1 67 ? -8.919 -3.180 5.200 1.00 92.88 67 SER A O 1
ATOM 512 N N . ILE A 1 68 ? -10.506 -2.728 3.651 1.00 94.94 68 ILE A N 1
ATOM 513 C CA . ILE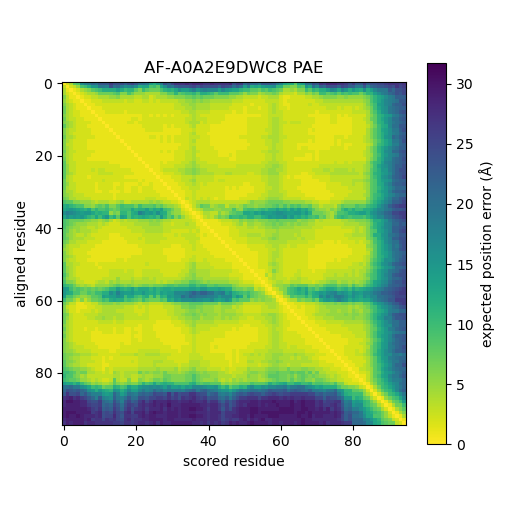 A 1 68 ? -9.622 -2.590 2.496 1.00 94.94 68 ILE A CA 1
ATOM 514 C C . ILE A 1 68 ? -9.373 -1.099 2.256 1.00 94.94 68 ILE A C 1
ATOM 516 O O . ILE A 1 68 ? -10.322 -0.310 2.226 1.00 94.94 68 ILE A O 1
ATOM 520 N N . VAL A 1 69 ? -8.109 -0.722 2.086 1.00 95.56 69 VAL A N 1
ATOM 521 C CA . VAL A 1 69 ? -7.693 0.614 1.643 1.00 95.56 69 VAL A CA 1
ATOM 522 C C . VAL A 1 69 ? -7.259 0.513 0.186 1.00 95.56 69 VAL A C 1
ATOM 524 O O . VAL A 1 69 ? -6.420 -0.319 -0.158 1.00 95.56 69 VAL A O 1
ATOM 527 N N . LEU A 1 70 ? -7.839 1.355 -0.666 1.00 96.94 70 LEU A N 1
ATOM 528 C CA . LEU A 1 70 ? -7.450 1.445 -2.071 1.00 96.94 70 LEU A CA 1
ATOM 529 C C . LEU A 1 70 ? -6.226 2.349 -2.176 1.00 96.94 70 LEU A C 1
ATOM 531 O O . LEU A 1 70 ? -6.218 3.434 -1.588 1.00 96.94 70 LEU A O 1
ATOM 535 N N . VAL A 1 71 ? -5.212 1.934 -2.925 1.00 97.69 71 VAL A N 1
ATOM 536 C CA . VAL A 1 71 ? -4.003 2.729 -3.152 1.00 97.69 71 VAL A CA 1
ATOM 537 C C . VAL A 1 71 ? -3.612 2.702 -4.622 1.00 97.69 71 VAL A C 1
ATOM 539 O O . VAL A 1 71 ? -3.669 1.653 -5.259 1.00 97.69 71 VAL A O 1
ATOM 542 N N . ASP A 1 72 ? -3.178 3.848 -5.141 1.00 97.88 72 ASP A N 1
ATOM 543 C CA . ASP A 1 72 ? -2.599 3.942 -6.480 1.00 97.88 72 ASP A CA 1
ATOM 544 C C . ASP A 1 72 ? -1.077 4.098 -6.360 1.00 97.88 72 ASP A C 1
ATOM 546 O O . ASP A 1 72 ? -0.587 4.899 -5.552 1.00 97.88 72 ASP A O 1
ATOM 550 N N . ALA A 1 73 ? -0.328 3.330 -7.151 1.00 97.75 73 ALA A N 1
ATOM 551 C CA . ALA A 1 73 ? 1.130 3.299 -7.126 1.00 97.75 73 ALA A CA 1
ATOM 552 C C . ALA A 1 73 ? 1.740 3.359 -8.533 1.00 97.75 73 ALA A C 1
ATOM 554 O O . ALA A 1 73 ? 1.178 2.839 -9.499 1.00 97.75 73 ALA A O 1
ATOM 555 N N . ASN A 1 74 ? 2.919 3.974 -8.641 1.00 96.94 74 ASN A N 1
ATOM 556 C CA . ASN A 1 74 ? 3.716 3.989 -9.868 1.00 96.94 74 ASN A CA 1
ATOM 557 C C . ASN A 1 74 ? 5.223 4.061 -9.553 1.00 96.94 74 ASN A C 1
ATOM 559 O O . ASN A 1 74 ? 5.626 4.311 -8.414 1.00 96.94 74 ASN A O 1
ATOM 563 N N . LEU A 1 75 ? 6.065 3.818 -10.559 1.00 95.12 75 LEU A N 1
ATOM 564 C CA . LEU A 1 75 ? 7.529 3.892 -10.433 1.00 95.12 75 LEU A CA 1
ATOM 565 C C . LEU A 1 75 ? 8.078 5.322 -10.528 1.00 95.12 75 LEU A C 1
ATOM 567 O O . LEU A 1 75 ? 9.222 5.577 -10.156 1.00 95.12 75 LEU A O 1
ATOM 571 N N . SER A 1 76 ? 7.286 6.251 -11.066 1.00 94.25 76 SER A N 1
ATOM 572 C CA . SER A 1 76 ? 7.707 7.640 -11.278 1.00 94.25 76 SER A CA 1
ATOM 573 C C . SER A 1 76 ? 7.682 8.487 -10.001 1.00 94.25 76 SER A C 1
ATOM 575 O O . SER A 1 76 ? 8.401 9.484 -9.905 1.00 94.25 76 SER A O 1
ATOM 577 N N . THR A 1 77 ? 6.874 8.090 -9.016 1.00 95.44 77 THR A N 1
ATOM 578 C CA . THR A 1 77 ? 6.774 8.766 -7.723 1.00 95.44 77 THR A CA 1
ATOM 579 C C . THR A 1 77 ? 7.994 8.413 -6.872 1.00 95.44 77 THR A C 1
ATOM 581 O O . THR A 1 77 ? 8.270 7.232 -6.663 1.00 95.44 77 THR A O 1
ATOM 584 N N . PRO A 1 78 ? 8.743 9.403 -6.360 1.00 94.50 78 PRO A N 1
ATOM 585 C CA . PRO A 1 78 ? 9.868 9.135 -5.475 1.00 94.50 78 PRO A CA 1
ATOM 586 C C . PRO A 1 78 ? 9.388 8.660 -4.096 1.00 94.50 78 PRO A C 1
ATOM 588 O O . PRO A 1 78 ? 8.381 9.149 -3.585 1.00 94.50 78 PRO A O 1
ATOM 591 N N . LEU A 1 79 ? 10.147 7.746 -3.479 1.00 94.31 79 LEU A N 1
ATOM 592 C CA . LEU A 1 79 ? 9.956 7.341 -2.082 1.00 94.31 79 LEU A CA 1
ATOM 593 C C . LEU A 1 79 ? 10.091 8.571 -1.181 1.00 94.31 79 LEU A C 1
ATOM 595 O O . LEU A 1 79 ? 11.056 9.328 -1.314 1.00 94.31 79 LEU A O 1
ATOM 599 N N . ASP A 1 80 ? 9.140 8.762 -0.269 1.00 92.44 80 ASP A N 1
ATOM 600 C CA . ASP A 1 80 ? 9.186 9.903 0.639 1.00 92.44 80 ASP A CA 1
ATOM 601 C C . ASP A 1 80 ? 10.344 9.749 1.636 1.00 92.44 80 ASP A C 1
ATOM 603 O O . ASP A 1 80 ? 10.603 8.661 2.160 1.00 92.44 80 ASP A O 1
ATOM 607 N N . SER A 1 81 ? 11.032 10.852 1.928 1.00 89.75 81 SER A N 1
ATOM 608 C CA . SER A 1 81 ? 12.218 10.870 2.790 1.00 89.75 81 SER A CA 1
ATOM 609 C C . SER A 1 81 ? 11.933 10.363 4.201 1.00 89.75 81 SER A C 1
ATOM 611 O O . SER A 1 81 ? 12.832 9.851 4.860 1.00 89.75 81 SER A O 1
ATOM 613 N N . LEU A 1 82 ? 10.679 10.461 4.652 1.00 86.88 82 LEU A N 1
ATOM 614 C CA . LEU A 1 82 ? 10.212 9.926 5.936 1.00 86.88 82 LEU A CA 1
ATOM 615 C C . LEU A 1 82 ? 10.308 8.395 6.029 1.00 86.88 82 LEU A C 1
ATOM 617 O O . LEU A 1 82 ? 10.325 7.847 7.129 1.00 86.88 82 LEU A O 1
ATOM 621 N N . PHE A 1 83 ? 10.353 7.713 4.884 1.00 85.62 83 PHE A N 1
ATOM 622 C CA . PHE A 1 83 ? 10.367 6.255 4.770 1.00 85.62 83 PHE A CA 1
ATOM 623 C C . PHE A 1 83 ? 11.702 5.711 4.256 1.00 85.62 83 PHE A C 1
ATOM 625 O O . PHE A 1 83 ? 11.870 4.496 4.133 1.00 85.62 83 PHE A O 1
ATOM 632 N N . ILE A 1 84 ? 12.672 6.586 3.984 1.00 81.56 84 ILE A N 1
ATOM 633 C CA . ILE A 1 84 ? 14.046 6.168 3.733 1.00 81.56 84 ILE A CA 1
ATOM 634 C C . ILE A 1 84 ? 14.589 5.646 5.061 1.00 81.56 84 ILE A C 1
ATOM 636 O O . ILE A 1 84 ? 14.709 6.383 6.036 1.00 81.56 84 ILE A O 1
ATOM 640 N N . SER A 1 85 ? 14.892 4.350 5.116 1.00 64.56 85 SER A N 1
ATOM 641 C CA . SER A 1 85 ? 15.572 3.784 6.278 1.00 64.56 85 SER A CA 1
ATOM 642 C C . SER A 1 85 ? 16.931 4.467 6.410 1.00 64.56 85 SER A C 1
ATOM 644 O O . SER A 1 85 ? 17.732 4.397 5.478 1.00 64.56 85 SER A O 1
ATOM 646 N N . ASP A 1 86 ? 17.198 5.124 7.541 1.00 54.34 86 ASP A N 1
ATOM 647 C CA . ASP A 1 86 ? 18.523 5.662 7.851 1.00 54.34 86 ASP A CA 1
ATOM 648 C C . ASP A 1 86 ? 19.541 4.510 7.850 1.00 54.34 86 ASP A C 1
ATOM 650 O O . ASP A 1 86 ? 19.768 3.839 8.854 1.00 54.34 86 ASP A O 1
ATOM 654 N N . THR A 1 87 ? 20.210 4.273 6.724 1.00 53.78 87 THR A N 1
ATOM 655 C CA . THR A 1 87 ? 21.425 3.443 6.684 1.00 53.78 87 THR A CA 1
ATOM 656 C C . THR A 1 87 ? 22.647 4.173 7.258 1.00 53.78 87 THR A C 1
ATOM 658 O O . THR A 1 87 ? 23.761 3.657 7.214 1.00 53.78 87 THR A O 1
ATOM 661 N N . THR A 1 88 ? 22.466 5.361 7.839 1.00 50.03 88 THR A N 1
ATOM 662 C CA . THR A 1 88 ? 23.531 6.198 8.403 1.00 50.03 88 THR A CA 1
ATOM 663 C C . THR A 1 88 ? 23.300 6.501 9.879 1.00 50.03 88 THR A C 1
ATOM 665 O O . THR A 1 88 ? 22.901 7.600 10.245 1.00 50.03 88 THR A O 1
ATOM 668 N N . SER A 1 89 ? 23.612 5.539 10.752 1.00 48.44 89 SER A N 1
ATOM 669 C CA . SER A 1 89 ? 23.980 5.799 12.157 1.00 48.44 89 SER A CA 1
ATOM 670 C C . SER A 1 89 ? 24.781 4.637 12.757 1.00 48.44 89 SER A C 1
ATOM 672 O O . SER A 1 89 ? 24.252 3.824 13.506 1.00 48.44 89 SER A O 1
ATOM 674 N N . ASN A 1 90 ? 26.059 4.542 12.360 1.00 44.03 90 ASN A N 1
ATOM 675 C CA . ASN A 1 90 ? 27.243 4.197 13.178 1.00 44.03 90 ASN A CA 1
ATOM 676 C C . ASN A 1 90 ? 28.374 3.637 12.298 1.00 44.03 90 ASN A C 1
ATOM 678 O O . ASN A 1 90 ? 28.712 2.458 12.349 1.00 44.03 90 ASN A O 1
ATOM 682 N N . VAL A 1 91 ? 29.028 4.512 11.539 1.00 49.31 91 VAL A N 1
ATOM 683 C CA . VAL A 1 91 ? 30.477 4.382 11.351 1.00 49.31 91 VAL A CA 1
ATOM 684 C C . VAL A 1 91 ? 31.106 5.481 12.190 1.00 49.31 91 VAL A C 1
ATOM 686 O O . VAL A 1 91 ? 31.134 6.646 11.806 1.00 49.31 91 VAL A O 1
ATOM 689 N N . LEU A 1 92 ? 31.523 5.101 13.398 1.00 48.47 92 LEU A N 1
ATOM 690 C CA . LEU A 1 92 ? 32.465 5.879 14.190 1.00 48.47 92 LEU A CA 1
ATOM 691 C C . LEU A 1 92 ? 33.724 6.064 13.323 1.00 48.47 92 LEU A C 1
ATOM 693 O O . LEU A 1 92 ? 34.218 5.056 12.811 1.00 48.47 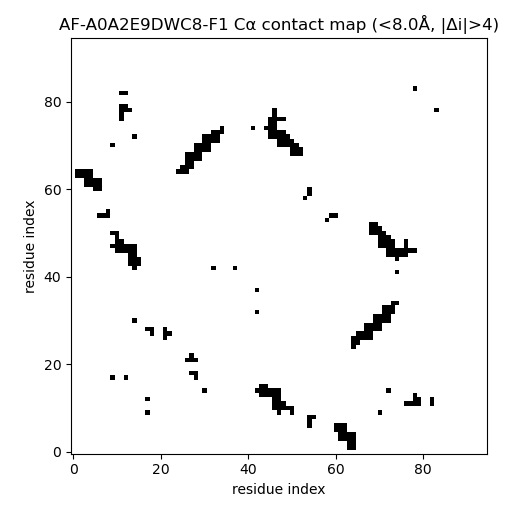92 LEU A O 1
ATOM 697 N N . PRO A 1 93 ? 34.262 7.280 13.129 1.00 53.72 93 PRO A N 1
ATOM 698 C CA . PRO A 1 93 ? 35.590 7.404 12.555 1.00 53.72 93 PRO A CA 1
ATOM 699 C C . PRO A 1 93 ? 36.564 6.780 13.556 1.00 53.72 93 PRO A C 1
ATOM 701 O O . PRO A 1 93 ? 36.726 7.280 14.669 1.00 53.72 93 PRO A O 1
ATOM 704 N N . THR A 1 94 ? 37.159 5.647 13.197 1.00 54.03 94 THR A N 1
ATOM 705 C CA . THR A 1 94 ? 38.397 5.208 13.832 1.00 54.03 94 THR A CA 1
ATOM 706 C C . THR A 1 94 ? 39.550 5.980 13.208 1.00 54.03 94 THR A C 1
ATOM 708 O O . THR A 1 94 ? 39.789 5.836 12.009 1.00 54.03 94 THR A O 1
ATOM 711 N N . GLU A 1 95 ? 40.226 6.714 14.095 1.00 50.88 95 GLU A N 1
ATOM 712 C CA . GLU A 1 95 ? 41.529 7.399 13.992 1.00 50.88 95 GLU A CA 1
ATOM 713 C C . GLU A 1 95 ? 41.583 8.778 13.318 1.00 50.88 95 GLU A C 1
ATOM 715 O O . GLU A 1 95 ? 41.313 8.910 12.105 1.00 50.88 95 GLU A O 1
#